Protein AF-A0A914U2Z8-F1 (afdb_monomer)

Mean predicted aligned error: 6.79 Å

S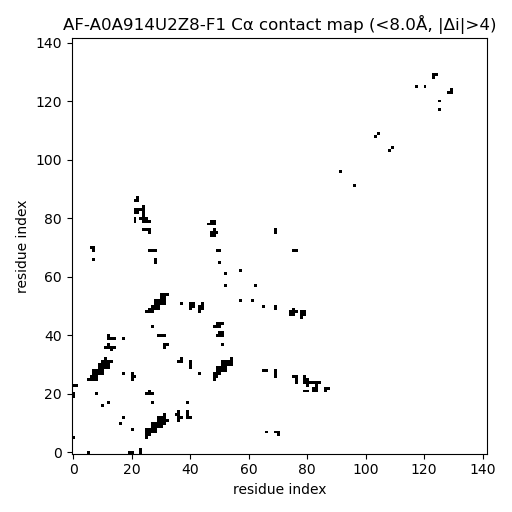tructure (mmCIF, N/CA/C/O backbone):
data_AF-A0A914U2Z8-F1
#
_entry.id   AF-A0A914U2Z8-F1
#
loop_
_atom_site.group_PDB
_atom_site.id
_atom_site.t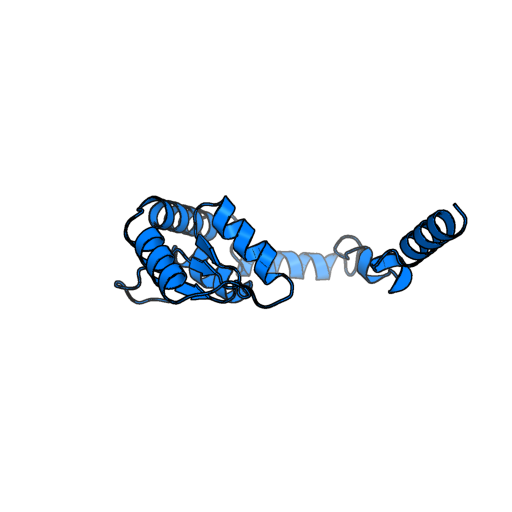ype_symbol
_atom_site.label_atom_id
_atom_site.label_alt_id
_atom_site.label_comp_id
_atom_site.label_asym_id
_atom_site.label_entity_id
_atom_site.label_seq_id
_atom_site.pdbx_PDB_ins_code
_atom_site.Cartn_x
_atom_site.Cartn_y
_atom_site.Cartn_z
_atom_site.occupancy
_atom_site.B_iso_or_equiv
_atom_site.auth_seq_id
_atom_site.auth_comp_id
_atom_site.auth_asym_id
_atom_site.auth_atom_id
_atom_site.pdbx_PDB_model_num
ATOM 1 N N . MET A 1 1 ? -8.229 -13.682 3.225 1.00 75.81 1 MET A N 1
ATOM 2 C CA . MET A 1 1 ? -8.986 -12.543 3.810 1.00 75.81 1 MET A CA 1
ATOM 3 C C . MET A 1 1 ? -10.524 -12.670 3.803 1.00 75.81 1 MET A C 1
ATOM 5 O O . MET A 1 1 ? -11.218 -11.667 3.911 1.00 75.81 1 MET A O 1
ATOM 9 N N . ASP A 1 2 ? -11.104 -13.870 3.734 1.00 83.75 2 ASP A N 1
ATOM 10 C CA . ASP A 1 2 ? -12.520 -14.028 3.336 1.00 83.75 2 ASP A CA 1
ATOM 11 C C . ASP A 1 2 ? -13.537 -14.180 4.478 1.00 83.75 2 ASP A C 1
ATOM 13 O O . ASP A 1 2 ? -14.624 -14.721 4.292 1.00 83.75 2 ASP A O 1
ATOM 17 N N . HIS A 1 3 ? -13.218 -13.684 5.673 1.00 92.12 3 HIS A N 1
ATOM 18 C CA . HIS A 1 3 ? -14.140 -13.761 6.804 1.00 92.12 3 HIS A CA 1
ATOM 19 C C . HIS A 1 3 ? -15.049 -12.514 6.876 1.00 92.12 3 HIS A C 1
ATOM 21 O O . HIS A 1 3 ? -14.530 -11.398 6.930 1.00 92.12 3 HIS A O 1
ATOM 27 N N . PRO A 1 4 ? -16.388 -12.650 6.979 1.00 88.56 4 PRO A N 1
ATOM 28 C CA . PRO A 1 4 ? -17.325 -11.517 6.918 1.00 88.56 4 PRO A CA 1
ATOM 29 C C . PRO A 1 4 ? -17.205 -10.532 8.091 1.00 88.56 4 PRO A C 1
ATOM 31 O O . PRO A 1 4 ? -17.634 -9.386 7.984 1.00 88.56 4 PRO A O 1
ATOM 34 N N . LYS A 1 5 ? -16.614 -10.963 9.213 1.00 92.56 5 LYS A N 1
ATOM 35 C CA . LYS A 1 5 ? -16.337 -10.104 10.381 1.00 92.56 5 LYS A CA 1
ATOM 36 C C . LYS A 1 5 ? -14.954 -9.438 10.354 1.00 92.56 5 LYS A C 1
ATOM 38 O O . LYS A 1 5 ? -14.587 -8.793 11.329 1.00 92.56 5 LYS A O 1
ATOM 43 N N . LEU A 1 6 ? -14.163 -9.621 9.294 1.00 93.88 6 LEU A N 1
ATOM 44 C CA . LEU A 1 6 ? -12.866 -8.958 9.173 1.00 93.88 6 LEU A CA 1
ATOM 45 C C . LEU A 1 6 ? -13.077 -7.466 8.880 1.00 93.88 6 LEU A C 1
ATOM 47 O O . LEU A 1 6 ? -13.686 -7.109 7.874 1.00 93.88 6 LEU A O 1
ATOM 51 N N . LEU A 1 7 ? -12.593 -6.603 9.776 1.00 94.31 7 LEU A N 1
ATOM 52 C CA . LEU A 1 7 ? -12.810 -5.152 9.696 1.00 94.31 7 LEU A CA 1
ATOM 53 C C . LEU A 1 7 ? -11.605 -4.391 9.143 1.00 94.31 7 LEU A C 1
ATOM 55 O O . LEU A 1 7 ? -11.780 -3.418 8.418 1.00 94.31 7 LEU A O 1
ATOM 59 N N . ALA A 1 8 ? -10.397 -4.832 9.481 1.00 95.75 8 ALA A N 1
ATOM 60 C CA . ALA A 1 8 ? -9.153 -4.206 9.063 1.00 95.75 8 ALA A CA 1
ATOM 61 C C . ALA A 1 8 ? -8.029 -5.243 9.021 1.00 95.75 8 ALA A C 1
ATOM 63 O O . ALA A 1 8 ? -8.108 -6.283 9.679 1.00 95.75 8 ALA A O 1
ATOM 64 N N . PHE A 1 9 ? -6.974 -4.940 8.271 1.00 97.00 9 PHE A N 1
ATOM 65 C CA . PHE A 1 9 ? -5.789 -5.782 8.161 1.00 97.00 9 PHE A CA 1
ATOM 66 C C . PHE A 1 9 ? -4.525 -5.026 8.560 1.00 97.00 9 PHE A C 1
ATOM 68 O O . PHE A 1 9 ? -4.228 -3.978 7.997 1.00 97.00 9 PHE A O 1
ATOM 75 N N . ILE A 1 10 ? -3.760 -5.573 9.502 1.00 96.88 10 ILE A N 1
ATOM 76 C CA . ILE A 1 10 ? -2.448 -5.034 9.869 1.00 96.88 10 ILE A CA 1
ATOM 77 C C . ILE A 1 10 ? -1.384 -5.759 9.044 1.00 96.88 10 ILE A C 1
ATOM 79 O O . ILE A 1 10 ? -1.321 -6.987 9.055 1.00 96.88 10 ILE A O 1
ATOM 83 N N . THR A 1 11 ? -0.550 -5.013 8.326 1.00 96.88 11 THR A N 1
ATOM 84 C CA . THR A 1 11 ? 0.497 -5.561 7.457 1.00 96.88 11 THR A CA 1
ATOM 85 C C . THR A 1 11 ? 1.733 -4.672 7.457 1.00 96.88 11 THR A C 1
ATOM 87 O O . THR A 1 11 ? 1.686 -3.520 7.859 1.00 96.88 11 THR A O 1
ATOM 90 N N . HIS A 1 12 ? 2.854 -5.181 6.969 1.00 96.44 12 HIS A N 1
ATOM 91 C CA . HIS A 1 12 ? 4.039 -4.382 6.674 1.00 96.44 12 HIS A CA 1
ATOM 92 C C . HIS A 1 12 ? 3.945 -3.533 5.389 1.00 96.44 12 HIS A C 1
ATOM 94 O O . HIS A 1 12 ? 4.889 -2.835 5.058 1.00 96.44 12 HIS A O 1
ATOM 100 N N . GLY A 1 13 ? 2.851 -3.595 4.619 1.00 95.94 13 GLY A N 1
ATOM 101 C CA . GLY A 1 13 ? 2.710 -2.811 3.379 1.00 95.94 13 GLY A CA 1
ATOM 102 C C . GLY A 1 13 ? 3.423 -3.406 2.154 1.00 95.94 13 GLY A C 1
ATOM 103 O O . GLY A 1 13 ? 3.605 -2.724 1.146 1.00 95.94 13 GLY A O 1
ATOM 104 N N . GLY A 1 14 ? 3.819 -4.681 2.203 1.00 96.88 14 GLY A N 1
ATOM 105 C CA . GLY A 1 14 ? 4.321 -5.393 1.025 1.00 96.88 14 GLY A CA 1
ATOM 106 C C . GLY A 1 14 ? 3.250 -5.530 -0.065 1.00 96.88 14 GLY A C 1
ATOM 107 O O . GLY A 1 14 ? 2.072 -5.741 0.235 1.00 96.88 14 GLY A O 1
ATOM 108 N N . MET A 1 15 ? 3.655 -5.443 -1.335 1.00 95.69 15 MET A N 1
ATOM 109 C CA . MET A 1 15 ? 2.726 -5.314 -2.466 1.00 95.69 15 MET A CA 1
ATOM 110 C C . MET A 1 15 ? 1.687 -6.449 -2.559 1.00 95.69 15 MET A C 1
ATOM 112 O O . MET A 1 15 ? 0.526 -6.191 -2.867 1.00 95.69 15 MET A O 1
ATOM 116 N N . ASN A 1 16 ? 2.054 -7.689 -2.219 1.00 95.12 16 ASN A N 1
ATOM 117 C CA . ASN A 1 16 ? 1.115 -8.822 -2.210 1.00 95.12 16 ASN A CA 1
ATOM 118 C C . ASN A 1 16 ? -0.013 -8.632 -1.184 1.00 95.12 16 ASN A C 1
ATOM 120 O O . ASN A 1 16 ? -1.186 -8.799 -1.508 1.00 95.12 16 ASN A O 1
ATOM 124 N N . SER A 1 17 ? 0.336 -8.223 0.040 1.00 95.69 17 SER A N 1
ATOM 125 C CA . SER A 1 17 ? -0.630 -7.910 1.098 1.00 95.69 17 SER A CA 1
ATOM 126 C C . SER A 1 17 ? -1.540 -6.749 0.703 1.00 95.69 17 SER A C 1
ATOM 128 O O . SER A 1 17 ? -2.753 -6.815 0.897 1.00 95.69 17 SER A O 1
ATOM 130 N N . VAL A 1 18 ? -0.952 -5.705 0.113 1.00 96.81 18 VAL A N 1
ATOM 131 C CA . VAL A 1 18 ? -1.685 -4.540 -0.392 1.00 96.81 18 VAL A CA 1
ATOM 132 C C . VAL A 1 18 ? -2.678 -4.949 -1.478 1.00 96.81 18 VAL A C 1
ATOM 134 O O . VAL A 1 18 ? -3.824 -4.495 -1.465 1.00 96.81 18 VAL A O 1
ATOM 137 N N . MET A 1 19 ? -2.271 -5.828 -2.394 1.00 95.50 19 MET A N 1
ATOM 138 C CA . MET A 1 19 ? -3.121 -6.329 -3.471 1.00 95.50 19 MET A CA 1
ATOM 139 C C . MET A 1 19 ? -4.270 -7.192 -2.941 1.00 95.50 19 MET A C 1
ATOM 141 O O . MET A 1 19 ? -5.410 -6.996 -3.366 1.00 95.50 19 MET A O 1
ATOM 145 N N . GLU A 1 20 ? -4.012 -8.100 -1.993 1.00 95.50 20 GLU A N 1
ATOM 146 C CA . GLU A 1 20 ? -5.060 -8.925 -1.375 1.00 95.50 20 GLU A CA 1
ATOM 147 C C . GLU A 1 20 ? -6.094 -8.042 -0.656 1.00 95.50 20 GLU A C 1
ATOM 149 O O . GLU A 1 20 ? -7.291 -8.130 -0.948 1.00 95.50 20 GLU A O 1
ATOM 154 N N . GLY A 1 21 ? -5.635 -7.121 0.200 1.00 96.19 21 GLY A N 1
ATOM 155 C CA . GLY A 1 21 ? -6.499 -6.195 0.938 1.00 96.19 21 GLY A CA 1
ATOM 156 C C . GLY A 1 21 ? -7.316 -5.286 0.022 1.00 96.19 21 GLY A C 1
ATOM 157 O O . GLY A 1 21 ? -8.536 -5.186 0.168 1.00 96.19 21 GLY A O 1
ATOM 158 N N . SER A 1 22 ? -6.675 -4.697 -0.992 1.00 96.25 22 SER A N 1
ATOM 159 C CA . SER A 1 22 ? -7.343 -3.822 -1.966 1.00 96.25 22 SER A CA 1
ATOM 160 C C . SER A 1 22 ? -8.380 -4.578 -2.797 1.00 96.25 22 SER A C 1
ATOM 162 O O . SER A 1 22 ? -9.488 -4.087 -3.003 1.00 96.25 22 SER A O 1
ATOM 164 N N . THR A 1 23 ? -8.063 -5.800 -3.235 1.00 95.06 23 THR A N 1
ATOM 165 C CA . THR A 1 23 ? -8.984 -6.628 -4.030 1.00 95.06 23 THR A CA 1
ATOM 166 C C . THR A 1 23 ? -10.211 -7.036 -3.218 1.00 95.06 23 THR A C 1
ATOM 168 O O . THR A 1 23 ? -11.323 -7.080 -3.751 1.00 95.06 23 THR A O 1
ATOM 171 N N . LYS A 1 24 ? -10.045 -7.296 -1.918 1.00 95.88 24 LYS A N 1
ATOM 172 C CA . LYS A 1 24 ? -11.142 -7.651 -1.005 1.00 95.88 24 LYS A CA 1
ATOM 173 C C . LYS A 1 24 ? -11.870 -6.436 -0.418 1.00 95.88 24 LYS A C 1
ATOM 175 O O . LYS A 1 24 ? -12.957 -6.597 0.127 1.00 95.88 24 LYS A O 1
ATOM 180 N N . GLY A 1 25 ? -11.330 -5.230 -0.590 1.00 96.44 25 GLY A N 1
ATOM 181 C CA . GLY A 1 25 ? -11.923 -3.988 -0.096 1.00 96.44 25 GLY A CA 1
ATOM 182 C C . GLY A 1 25 ? -11.817 -3.836 1.417 1.00 96.44 25 GLY A C 1
ATOM 183 O O . GLY A 1 25 ? -12.732 -3.310 2.049 1.00 96.44 25 GLY A O 1
ATOM 184 N N . ILE A 1 26 ? -10.717 -4.326 1.988 1.00 97.50 26 ILE A N 1
ATOM 185 C CA . ILE A 1 26 ? -10.435 -4.284 3.422 1.00 97.50 26 ILE A CA 1
ATOM 186 C C . ILE A 1 26 ? -9.432 -3.156 3.684 1.00 97.50 26 ILE A C 1
ATOM 188 O O . ILE A 1 26 ? -8.378 -3.131 3.043 1.00 97.50 26 ILE A O 1
ATOM 192 N N . PRO A 1 27 ? -9.729 -2.226 4.605 1.00 97.69 27 PRO A N 1
ATOM 193 C CA . PRO A 1 27 ? -8.802 -1.161 4.947 1.00 97.69 27 PRO A CA 1
ATOM 194 C C . PRO A 1 27 ? -7.596 -1.695 5.737 1.00 97.69 27 PRO A C 1
ATOM 196 O O . PRO A 1 27 ? -7.694 -2.696 6.454 1.00 97.69 27 PRO A O 1
ATOM 199 N N . MET A 1 28 ? -6.444 -1.036 5.595 1.00 98.12 28 MET A N 1
ATOM 200 C CA . MET A 1 28 ? -5.160 -1.559 6.080 1.00 98.12 28 MET A CA 1
ATOM 201 C C . MET A 1 28 ? -4.442 -0.623 7.057 1.00 98.12 28 MET A C 1
ATOM 203 O O . MET A 1 28 ? -4.393 0.581 6.850 1.00 98.12 28 MET A O 1
ATOM 207 N N . ILE A 1 29 ? -3.814 -1.178 8.091 1.00 98.12 29 ILE A N 1
ATOM 208 C CA . ILE A 1 29 ? -2.822 -0.475 8.916 1.00 98.12 29 ILE A CA 1
ATOM 209 C C . ILE A 1 29 ? -1.453 -1.014 8.514 1.00 98.12 29 ILE A C 1
ATOM 211 O O . ILE A 1 29 ? -1.195 -2.210 8.643 1.00 98.12 29 ILE A O 1
ATOM 215 N N . CYS A 1 30 ? -0.590 -0.144 8.006 1.00 97.81 30 CYS A N 1
ATOM 216 C CA . CYS A 1 30 ? 0.704 -0.517 7.462 1.00 97.81 30 CYS A CA 1
ATOM 217 C C . CYS A 1 30 ? 1.840 -0.115 8.406 1.00 97.81 30 CYS A C 1
ATOM 219 O O . CYS A 1 30 ? 1.937 1.047 8.785 1.00 97.81 30 CYS A O 1
ATOM 221 N N . ILE A 1 31 ? 2.711 -1.061 8.757 1.00 97.50 31 ILE A N 1
ATOM 222 C CA . ILE A 1 31 ? 3.918 -0.840 9.566 1.00 97.50 31 ILE A CA 1
ATOM 223 C C . ILE A 1 31 ? 5.134 -1.222 8.707 1.00 97.50 31 ILE A C 1
ATOM 225 O O . ILE A 1 31 ? 5.605 -2.361 8.787 1.00 97.50 31 ILE A O 1
ATOM 229 N N . PRO A 1 32 ? 5.602 -0.329 7.817 1.00 96.31 32 PRO A N 1
ATOM 230 C CA . PRO A 1 32 ? 6.676 -0.642 6.886 1.00 96.31 32 PRO A CA 1
ATOM 231 C C . PRO A 1 32 ? 7.980 -0.979 7.611 1.00 96.31 32 PRO A C 1
ATOM 233 O O . PRO A 1 32 ? 8.333 -0.380 8.628 1.00 96.31 32 PRO A O 1
ATOM 236 N N . VAL A 1 33 ? 8.707 -1.955 7.069 1.00 94.69 33 VAL A N 1
ATOM 237 C CA . VAL A 1 33 ? 9.983 -2.430 7.612 1.00 94.69 33 VAL A CA 1
ATOM 238 C C . VAL A 1 33 ? 11.145 -1.993 6.728 1.00 94.69 33 VAL A C 1
ATOM 240 O O . VAL A 1 33 ? 12.125 -1.473 7.254 1.00 94.69 33 VAL A O 1
ATOM 243 N N . PHE A 1 34 ? 11.058 -2.209 5.410 1.00 90.19 34 PHE A N 1
ATOM 244 C CA . PHE A 1 34 ? 12.105 -1.833 4.452 1.00 90.19 34 PHE A CA 1
ATOM 245 C C . PHE A 1 34 ? 11.598 -1.815 3.000 1.00 90.19 34 PHE A C 1
ATOM 247 O O . PHE A 1 34 ? 10.504 -2.293 2.697 1.00 90.19 34 PHE A O 1
ATOM 254 N N . GLY A 1 35 ? 12.425 -1.297 2.089 1.00 91.75 35 GLY A N 1
ATOM 255 C CA . GLY A 1 35 ? 12.184 -1.358 0.647 1.00 91.75 35 GLY A CA 1
ATOM 256 C C . GLY A 1 35 ? 11.033 -0.463 0.184 1.00 91.75 35 GLY A C 1
ATOM 257 O O . GLY A 1 35 ? 10.920 0.694 0.582 1.00 91.75 35 GLY A O 1
ATOM 258 N N . ASP A 1 36 ? 10.171 -1.003 -0.674 1.00 92.38 36 ASP A N 1
ATOM 259 C CA . ASP A 1 36 ? 9.034 -0.302 -1.281 1.00 92.38 36 ASP A CA 1
ATOM 260 C C . ASP A 1 36 ? 7.822 -0.153 -0.341 1.00 92.38 36 ASP A C 1
ATOM 262 O O . ASP A 1 36 ? 6.884 0.589 -0.639 1.00 92.38 36 ASP A O 1
ATOM 266 N N . GLN A 1 37 ? 7.847 -0.818 0.815 1.00 96.44 37 GLN A N 1
ATOM 267 C CA . GLN A 1 37 ? 6.740 -0.882 1.771 1.00 96.44 37 GLN A CA 1
ATOM 268 C C . GLN A 1 37 ? 6.264 0.498 2.236 1.00 96.44 37 GLN A C 1
ATOM 270 O O . GLN A 1 37 ? 5.058 0.735 2.324 1.00 96.44 37 GLN A O 1
ATOM 275 N N . THR A 1 38 ? 7.182 1.437 2.487 1.00 96.31 38 THR A N 1
ATOM 276 C CA . THR A 1 38 ? 6.833 2.811 2.887 1.00 96.31 38 THR A CA 1
ATOM 277 C C . THR A 1 38 ? 6.052 3.518 1.785 1.00 96.31 38 THR A C 1
ATOM 279 O O . THR A 1 38 ? 4.995 4.092 2.036 1.00 96.31 38 THR A O 1
ATOM 282 N N . ARG A 1 39 ? 6.514 3.411 0.533 1.00 96.38 39 ARG A N 1
ATOM 283 C CA . ARG A 1 39 ? 5.827 3.99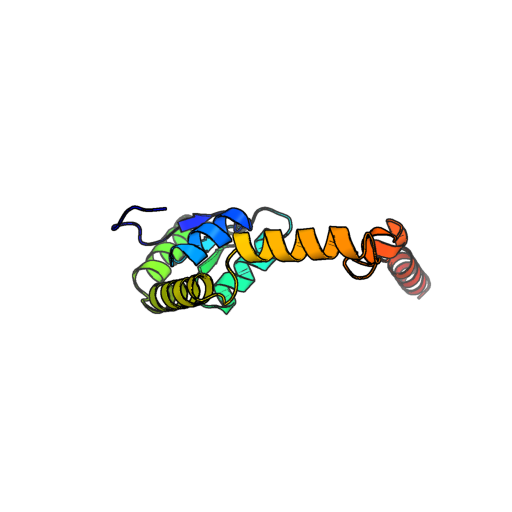5 -0.626 1.00 96.38 39 ARG A CA 1
ATOM 284 C C . ARG A 1 39 ? 4.431 3.397 -0.803 1.00 96.38 39 ARG A C 1
ATOM 286 O O . ARG A 1 39 ? 3.476 4.136 -1.028 1.00 96.38 39 ARG A O 1
ATOM 293 N N . ASN A 1 40 ? 4.301 2.079 -0.679 1.00 97.19 40 ASN A N 1
ATOM 294 C CA . ASN A 1 40 ? 3.008 1.401 -0.780 1.00 97.19 40 ASN A CA 1
ATOM 295 C C . ASN A 1 40 ? 2.050 1.837 0.342 1.00 97.19 40 ASN A C 1
ATOM 297 O O . ASN A 1 40 ? 0.868 2.068 0.091 1.00 97.19 40 ASN A O 1
ATOM 301 N N . SER A 1 41 ? 2.567 2.003 1.561 1.00 96.94 41 SER A N 1
ATOM 302 C CA . SER A 1 41 ? 1.800 2.458 2.726 1.00 96.94 41 SER A CA 1
ATOM 303 C C . SER A 1 41 ? 1.275 3.885 2.539 1.00 96.94 41 SER A C 1
ATOM 305 O O . SER A 1 41 ? 0.085 4.132 2.721 1.00 96.94 41 SER A O 1
ATOM 307 N N . LEU A 1 42 ? 2.128 4.802 2.072 1.00 96.94 42 LEU A N 1
ATOM 308 C CA . LEU A 1 42 ? 1.743 6.180 1.743 1.00 96.94 42 LEU A CA 1
ATOM 309 C C . LEU A 1 42 ? 0.715 6.239 0.602 1.00 96.94 42 LEU A C 1
ATOM 311 O O . LEU A 1 42 ? -0.192 7.074 0.602 1.00 96.94 42 LEU A O 1
ATOM 315 N N . LEU A 1 43 ? 0.804 5.330 -0.372 1.00 96.94 43 LEU A N 1
ATOM 316 C CA . LEU A 1 43 ? -0.204 5.223 -1.426 1.00 96.94 43 LEU A CA 1
ATOM 317 C C . LEU A 1 43 ? -1.570 4.794 -0.867 1.00 96.94 43 LEU A C 1
ATOM 319 O O . LEU A 1 43 ? -2.602 5.304 -1.301 1.00 96.94 43 LEU A O 1
ATOM 323 N N . LEU A 1 44 ? -1.599 3.874 0.098 1.00 97.19 44 LEU A N 1
ATOM 324 C CA . LEU A 1 44 ? -2.844 3.469 0.753 1.00 97.19 44 LEU A CA 1
ATOM 325 C C . LEU A 1 44 ? -3.445 4.593 1.595 1.00 97.19 44 LEU A C 1
ATOM 327 O O . LEU A 1 44 ? -4.664 4.786 1.567 1.00 97.19 44 LEU A O 1
ATOM 331 N N . GLU A 1 45 ? -2.598 5.338 2.298 1.00 97.12 45 GLU A N 1
ATOM 332 C CA . GLU A 1 45 ? -2.992 6.473 3.129 1.00 97.12 45 GLU A CA 1
ATOM 333 C C . GLU A 1 45 ? -3.522 7.642 2.293 1.00 97.12 45 GLU A C 1
ATOM 335 O O . GLU A 1 45 ? -4.617 8.136 2.558 1.00 97.12 45 GLU A O 1
ATOM 340 N N . SER A 1 46 ? -2.837 8.008 1.203 1.00 97.38 46 SER A N 1
ATOM 341 C CA . SER A 1 46 ? -3.310 9.045 0.269 1.00 97.38 46 SER A CA 1
ATOM 342 C C . SER A 1 4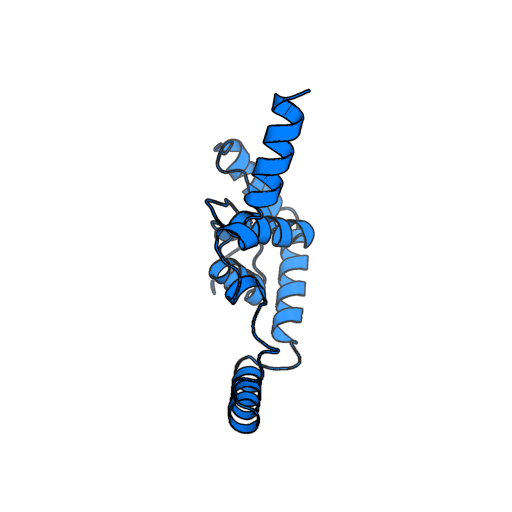6 ? -4.654 8.697 -0.381 1.00 97.38 46 SER A C 1
ATOM 344 O O . SER A 1 46 ? -5.502 9.569 -0.564 1.00 97.38 46 SER A O 1
ATOM 346 N N . LYS A 1 47 ? -4.911 7.411 -0.658 1.00 96.38 47 LYS A N 1
ATOM 347 C CA . LYS A 1 47 ? -6.222 6.924 -1.128 1.00 96.38 47 LYS A CA 1
ATOM 348 C C . LYS A 1 47 ? -7.279 6.855 -0.017 1.00 96.38 47 LYS A C 1
ATOM 350 O O . LYS A 1 47 ? -8.446 6.563 -0.284 1.00 96.38 47 LYS A O 1
ATOM 355 N N . GLY A 1 48 ? -6.901 7.102 1.237 1.00 97.31 48 GLY A N 1
ATOM 356 C CA . GLY A 1 48 ? -7.764 6.939 2.406 1.00 97.31 48 GLY A CA 1
ATOM 357 C C . GLY A 1 48 ? -8.239 5.499 2.579 1.00 97.31 48 GLY A C 1
ATOM 358 O O . GLY A 1 48 ? -9.358 5.279 3.014 1.00 97.31 48 GLY A O 1
ATOM 359 N N . THR A 1 49 ? -7.428 4.526 2.167 1.00 97.62 49 THR A N 1
ATOM 360 C CA . THR A 1 49 ? -7.707 3.080 2.270 1.00 97.62 49 THR A CA 1
ATOM 361 C C . THR A 1 49 ? -6.884 2.405 3.363 1.00 97.62 49 THR A C 1
ATOM 363 O O . THR A 1 49 ? -7.048 1.216 3.630 1.00 97.62 49 THR A O 1
ATOM 366 N N . GLY A 1 50 ? -6.013 3.163 4.023 1.00 97.31 50 GLY A N 1
ATOM 367 C CA . GLY A 1 50 ? -5.238 2.689 5.150 1.00 97.31 50 GLY A CA 1
ATOM 368 C C . GLY A 1 50 ? -4.546 3.805 5.915 1.00 97.31 50 GLY A C 1
ATOM 369 O O . GLY A 1 50 ? -4.723 4.979 5.601 1.00 97.31 50 GLY A O 1
ATOM 370 N N . LEU A 1 51 ? -3.771 3.408 6.917 1.00 97.50 51 LEU A N 1
ATOM 371 C CA . LEU A 1 51 ? -2.941 4.266 7.761 1.00 97.50 51 LEU A CA 1
ATOM 372 C C . LEU A 1 51 ? -1.515 3.731 7.766 1.00 97.50 51 LEU A C 1
ATOM 374 O O . LEU A 1 51 ? -1.333 2.512 7.798 1.00 97.50 51 LEU A O 1
ATOM 378 N N . MET A 1 52 ? -0.519 4.613 7.786 1.00 96.75 52 MET A N 1
ATOM 379 C CA . MET A 1 52 ? 0.871 4.215 7.998 1.00 96.75 52 MET A CA 1
ATOM 380 C C . MET A 1 52 ? 1.299 4.507 9.439 1.00 96.75 52 MET A C 1
ATOM 382 O O . MET A 1 52 ? 1.112 5.605 9.954 1.00 96.75 52 MET A O 1
ATOM 386 N N . LEU A 1 53 ? 1.915 3.524 10.093 1.00 96.62 53 LEU A N 1
ATOM 387 C CA . LEU A 1 53 ? 2.564 3.686 11.388 1.00 96.62 53 LEU A CA 1
ATOM 388 C C . LEU A 1 53 ? 4.069 3.505 11.230 1.00 96.62 53 LEU A C 1
ATOM 390 O O . LEU A 1 53 ? 4.530 2.485 10.724 1.00 96.62 53 LEU A O 1
ATOM 394 N N . ASP A 1 54 ? 4.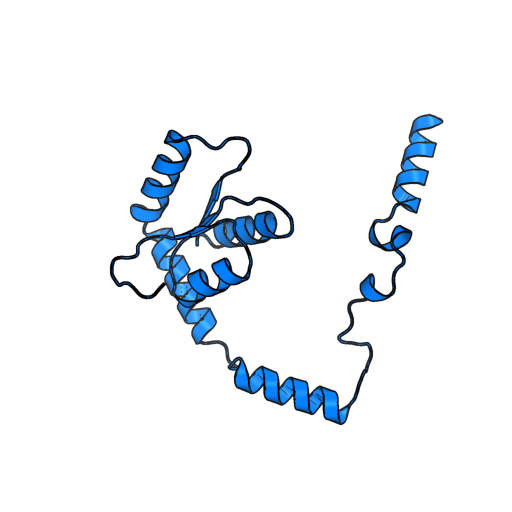835 4.477 11.711 1.00 93.25 54 ASP A N 1
ATOM 395 C CA . ASP A 1 54 ? 6.289 4.375 11.741 1.00 93.25 54 ASP A CA 1
ATOM 396 C C . ASP A 1 54 ? 6.730 3.293 12.739 1.00 93.25 54 ASP A C 1
ATOM 398 O O . ASP A 1 54 ? 6.390 3.342 13.927 1.00 93.25 54 ASP A O 1
ATOM 402 N N . LYS A 1 55 ? 7.516 2.328 12.251 1.00 92.44 55 LYS A N 1
ATOM 403 C CA . LYS A 1 55 ? 8.113 1.257 13.053 1.00 92.44 55 LYS A CA 1
ATOM 404 C C . LYS A 1 55 ? 8.978 1.803 14.195 1.00 92.44 55 LYS A C 1
ATOM 406 O O . LYS A 1 55 ? 8.976 1.216 15.274 1.00 92.44 55 LYS A O 1
ATOM 411 N N . SER A 1 56 ? 9.714 2.893 13.972 1.00 90.56 56 SER A N 1
ATOM 412 C CA . SER A 1 56 ? 10.655 3.465 14.946 1.00 90.56 56 SER A CA 1
ATOM 413 C C . SER A 1 56 ? 9.960 4.069 16.169 1.00 90.56 56 SER A C 1
ATOM 415 O O . SER A 1 56 ? 10.512 4.067 17.265 1.00 90.56 56 SER A O 1
ATOM 417 N N . GLY A 1 57 ? 8.726 4.546 15.994 1.00 88.62 57 GLY A N 1
ATOM 418 C CA . GLY A 1 57 ? 7.954 5.228 17.026 1.00 88.62 57 GLY A CA 1
ATOM 419 C C . GLY A 1 57 ? 6.704 4.473 17.459 1.00 88.62 57 GLY A C 1
ATOM 420 O O . GLY A 1 57 ? 5.776 5.123 17.950 1.00 88.62 57 GLY A O 1
ATOM 421 N N . ILE A 1 58 ? 6.617 3.161 17.223 1.00 91.94 58 ILE A N 1
ATOM 422 C CA . ILE A 1 58 ? 5.406 2.386 17.497 1.00 91.94 58 ILE A CA 1
ATOM 423 C C . ILE A 1 58 ? 5.227 2.147 19.001 1.00 91.94 58 ILE A C 1
ATOM 425 O O . ILE A 1 58 ? 6.141 1.719 19.700 1.00 91.94 58 ILE A O 1
ATOM 429 N N . THR A 1 59 ? 4.023 2.414 19.505 1.00 95.81 59 THR A N 1
ATOM 430 C CA . THR A 1 59 ? 3.638 2.119 20.891 1.00 95.81 59 THR A CA 1
ATOM 431 C C . THR A 1 59 ? 2.276 1.438 20.914 1.00 95.81 59 THR A C 1
ATOM 433 O O . THR A 1 59 ? 1.520 1.488 19.935 1.00 95.81 59 THR A O 1
ATOM 436 N N . LYS A 1 60 ? 1.934 0.815 22.045 1.00 95.56 60 LYS A N 1
ATOM 437 C CA . LYS A 1 60 ? 0.620 0.195 22.257 1.00 95.56 60 LYS A CA 1
ATOM 438 C C . LYS A 1 60 ? -0.512 1.198 22.013 1.00 95.56 60 LYS A C 1
ATOM 440 O O . LYS A 1 60 ? -1.501 0.870 21.364 1.00 95.56 60 LYS A O 1
ATOM 445 N N . GLU A 1 61 ? -0.347 2.425 22.487 1.00 96.94 61 GLU A N 1
ATOM 446 C CA . GLU A 1 61 ? -1.333 3.502 22.395 1.00 96.94 61 GLU A CA 1
ATOM 447 C C . GLU A 1 61 ? -1.563 3.899 20.938 1.00 96.94 61 GLU A C 1
ATOM 449 O O . GLU A 1 61 ? -2.712 4.020 20.516 1.00 96.94 61 GLU A O 1
ATOM 454 N N . LYS A 1 62 ? -0.490 4.019 20.143 1.00 96.06 62 LYS A N 1
ATOM 455 C CA . LYS A 1 62 ? -0.587 4.328 18.708 1.00 96.06 62 LYS A CA 1
ATOM 456 C C . LYS A 1 62 ? -1.278 3.220 17.920 1.00 96.06 62 LYS A C 1
ATOM 458 O O . LYS A 1 62 ? -2.113 3.517 17.072 1.00 96.06 62 LYS A O 1
ATOM 463 N N . ILE A 1 63 ? -0.981 1.953 18.220 1.00 96.38 63 ILE A N 1
ATOM 464 C CA . ILE A 1 63 ? -1.658 0.817 17.576 1.00 96.38 63 ILE A CA 1
ATOM 465 C C . ILE A 1 63 ? -3.153 0.835 17.913 1.00 96.38 63 ILE A C 1
ATOM 467 O O . ILE A 1 63 ? -3.988 0.727 17.017 1.00 96.38 63 ILE A O 1
ATOM 471 N N . ILE A 1 64 ? -3.509 1.017 19.188 1.00 97.44 64 ILE A N 1
ATOM 472 C CA . ILE A 1 64 ? -4.913 1.087 19.618 1.00 97.44 64 ILE A CA 1
ATOM 473 C C . ILE A 1 64 ? -5.626 2.271 18.958 1.00 97.44 64 ILE A C 1
ATOM 475 O O . ILE A 1 64 ? -6.760 2.117 18.506 1.00 97.44 64 ILE A O 1
ATOM 479 N N . ALA A 1 65 ? -4.978 3.434 18.881 1.00 97.62 65 ALA A N 1
ATOM 480 C CA . ALA A 1 65 ? -5.526 4.610 18.217 1.00 97.62 65 ALA A CA 1
ATOM 481 C C . ALA A 1 65 ? -5.781 4.345 16.726 1.00 97.62 65 ALA A C 1
ATOM 483 O O . ALA A 1 65 ? -6.884 4.603 16.254 1.00 97.62 65 ALA A O 1
ATOM 484 N N . ALA A 1 66 ? -4.825 3.744 16.012 1.00 97.31 66 ALA A N 1
ATOM 485 C CA . ALA A 1 66 ? -4.978 3.399 14.599 1.00 97.31 66 ALA A CA 1
ATOM 486 C C . ALA A 1 66 ? -6.104 2.381 14.357 1.00 97.31 66 ALA A C 1
ATOM 488 O O . ALA A 1 66 ? -6.882 2.527 13.417 1.00 97.31 66 ALA A O 1
ATOM 489 N 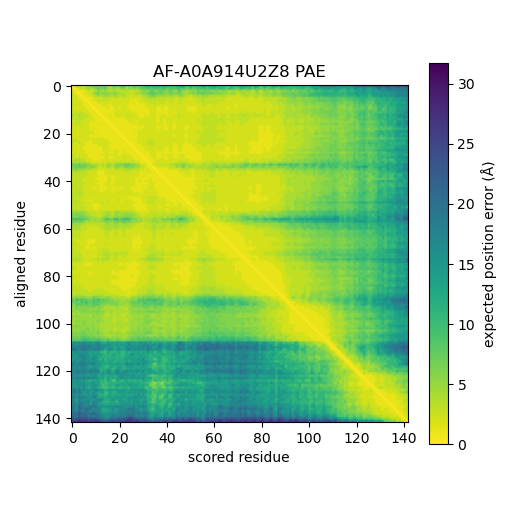N . ILE A 1 67 ? -6.235 1.374 15.227 1.00 97.69 67 ILE A N 1
ATOM 490 C CA . ILE A 1 67 ? -7.332 0.397 15.165 1.00 97.69 67 ILE A CA 1
ATOM 491 C C . ILE A 1 67 ? -8.682 1.084 15.393 1.00 97.69 67 ILE A C 1
ATOM 493 O O . ILE A 1 67 ? -9.635 0.831 14.659 1.00 97.69 67 ILE A O 1
ATOM 497 N N . LYS A 1 68 ? -8.786 1.965 16.393 1.00 97.81 68 LYS A N 1
ATOM 498 C CA . LYS A 1 68 ? -10.024 2.712 16.649 1.00 97.81 68 LYS A CA 1
ATOM 499 C C . LYS A 1 68 ? -10.373 3.634 15.486 1.00 97.81 68 LYS A C 1
ATOM 501 O O . LYS A 1 68 ? -11.537 3.683 15.107 1.0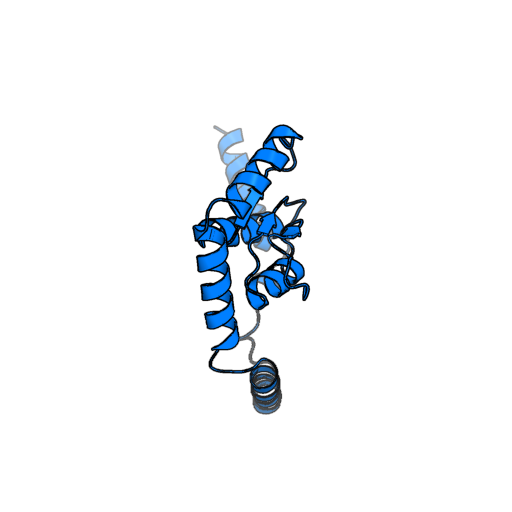0 97.81 68 LYS A O 1
ATOM 506 N N . GLU A 1 69 ? -9.391 4.327 14.922 1.00 97.69 69 GLU A N 1
ATOM 507 C CA . GLU A 1 69 ? -9.590 5.210 13.773 1.00 97.69 69 GLU A CA 1
ATOM 508 C C . GLU A 1 69 ? -10.120 4.420 12.574 1.00 97.69 69 GLU A C 1
ATOM 510 O O . GLU A 1 69 ? -11.189 4.726 12.053 1.00 97.69 69 GLU A O 1
ATOM 515 N N . ILE A 1 70 ? -9.440 3.336 12.187 1.00 97.06 70 ILE A N 1
ATOM 516 C CA . ILE A 1 70 ? -9.802 2.583 10.981 1.00 97.06 70 ILE A CA 1
ATOM 517 C C . ILE A 1 70 ? -11.158 1.870 11.099 1.00 97.06 70 ILE A C 1
ATOM 519 O O . ILE A 1 70 ? -11.838 1.680 10.092 1.00 97.06 70 ILE A O 1
ATOM 523 N N . ILE A 1 71 ? -11.551 1.463 12.314 1.00 96.00 71 ILE A N 1
ATOM 524 C CA . ILE A 1 71 ? -12.822 0.770 12.568 1.00 96.00 71 ILE A CA 1
ATOM 525 C C . ILE A 1 71 ? -13.989 1.756 12.674 1.00 96.00 71 ILE A C 1
ATOM 527 O O . ILE A 1 71 ? -15.067 1.465 12.158 1.00 96.00 71 ILE A O 1
ATOM 531 N N . ASN A 1 72 ? -13.801 2.898 13.342 1.00 97.06 72 ASN A N 1
ATOM 532 C CA . ASN A 1 72 ? -14.893 3.842 13.600 1.00 97.06 72 ASN A CA 1
ATOM 533 C C . ASN A 1 72 ? -15.090 4.848 12.458 1.00 97.06 72 ASN A C 1
ATOM 535 O O . ASN A 1 72 ? -16.198 5.347 12.260 1.00 97.06 72 ASN A O 1
ATOM 539 N N . ASN A 1 73 ? -14.044 5.144 11.685 1.00 97.50 73 ASN A N 1
ATOM 540 C CA . ASN A 1 73 ? -14.131 6.051 10.551 1.00 97.50 73 ASN A CA 1
ATOM 541 C C . ASN A 1 73 ? -14.513 5.292 9.269 1.00 97.50 73 ASN A C 1
ATOM 543 O O . ASN A 1 73 ? -13.684 4.688 8.583 1.00 97.50 73 ASN A O 1
ATOM 547 N N . ASN A 1 74 ? -15.793 5.378 8.897 1.00 96.19 74 ASN A N 1
ATOM 548 C CA . ASN A 1 74 ? -16.346 4.706 7.716 1.00 96.19 74 ASN A CA 1
ATOM 549 C C . ASN A 1 74 ? -15.697 5.118 6.382 1.00 96.19 74 ASN A C 1
ATOM 551 O O . ASN A 1 74 ? -15.869 4.404 5.386 1.00 96.19 74 ASN A O 1
ATOM 555 N N . ARG A 1 75 ? -14.938 6.223 6.333 1.00 97.44 75 ARG A N 1
ATOM 556 C CA . ARG A 1 75 ? -14.193 6.645 5.138 1.00 97.44 75 ARG A CA 1
ATOM 557 C C . ARG A 1 75 ? -13.265 5.539 4.641 1.00 97.44 75 ARG A C 1
ATOM 559 O O . ARG A 1 75 ? -13.282 5.239 3.450 1.00 97.44 75 ARG A O 1
ATOM 566 N N . TYR A 1 76 ? -12.517 4.895 5.539 1.00 98.06 76 TYR A N 1
ATOM 567 C CA . TYR A 1 76 ? -11.545 3.866 5.158 1.00 98.06 76 TYR A CA 1
ATOM 568 C C . TYR A 1 76 ? -12.210 2.672 4.489 1.00 98.06 76 TYR A C 1
ATOM 570 O O . TYR A 1 76 ? -11.791 2.228 3.419 1.00 98.06 76 TYR A O 1
ATOM 578 N N . ARG A 1 77 ? -13.303 2.189 5.084 1.00 96.75 77 ARG A N 1
ATOM 579 C CA . ARG A 1 77 ? -14.082 1.077 4.538 1.00 96.75 77 ARG A CA 1
ATOM 580 C C . ARG A 1 77 ? -14.728 1.436 3.201 1.00 96.75 77 ARG A C 1
ATOM 582 O O . ARG A 1 77 ? -14.652 0.650 2.261 1.00 96.75 77 ARG A O 1
ATOM 589 N N . THR A 1 78 ? -15.320 2.624 3.095 1.00 98.00 78 THR A N 1
ATOM 590 C CA . THR A 1 78 ? -15.983 3.093 1.867 1.00 98.00 78 THR A CA 1
ATOM 591 C C . THR A 1 78 ? -14.989 3.236 0.714 1.00 98.00 78 THR A C 1
ATOM 593 O O . THR A 1 78 ? -15.242 2.767 -0.400 1.00 98.00 78 THR A O 1
ATOM 596 N N . ASN A 1 79 ? -13.819 3.816 0.986 1.00 98.19 79 ASN A N 1
ATOM 597 C CA . ASN A 1 79 ? -12.761 3.979 -0.004 1.00 98.19 79 ASN A CA 1
ATOM 598 C C . ASN A 1 79 ? -12.159 2.630 -0.404 1.00 98.19 79 ASN A C 1
ATOM 600 O O . ASN A 1 79 ? -11.964 2.384 -1.593 1.00 98.19 79 ASN A O 1
ATOM 604 N N . ALA A 1 80 ? -11.923 1.726 0.552 1.00 97.50 80 ALA A N 1
ATOM 605 C CA . ALA A 1 80 ? -11.407 0.390 0.261 1.00 97.50 80 ALA A CA 1
ATOM 606 C C . ALA A 1 80 ? -12.392 -0.420 -0.600 1.00 97.50 80 ALA A C 1
ATOM 608 O O . ALA A 1 80 ? -11.992 -1.048 -1.580 1.00 97.50 80 ALA A O 1
ATOM 609 N N . GLN A 1 81 ? -13.693 -0.354 -0.308 1.00 97.44 81 GLN A N 1
ATOM 610 C CA . GLN A 1 81 ? -14.730 -0.988 -1.127 1.00 97.44 81 GLN A CA 1
ATOM 611 C C . GLN A 1 81 ? -14.817 -0.379 -2.529 1.00 97.44 81 GLN A C 1
ATOM 613 O O . GLN A 1 81 ? -14.959 -1.112 -3.509 1.00 97.44 81 GLN A O 1
ATOM 618 N N . THR A 1 82 ? -14.706 0.945 -2.643 1.00 98.12 82 THR A N 1
ATOM 619 C CA . THR A 1 82 ? -14.655 1.636 -3.939 1.00 98.12 82 THR A CA 1
ATOM 620 C C . THR A 1 82 ? -13.442 1.187 -4.751 1.00 98.12 82 THR A C 1
ATOM 622 O O . THR A 1 82 ? -13.590 0.803 -5.910 1.00 98.12 82 THR A O 1
ATOM 625 N N . LEU A 1 83 ? -12.263 1.130 -4.129 1.00 97.00 83 LEU A N 1
ATOM 626 C CA . LEU A 1 83 ? -11.046 0.630 -4.763 1.00 97.00 83 LEU A CA 1
ATOM 627 C C . LEU A 1 83 ? -11.201 -0.831 -5.207 1.00 97.00 83 LEU A C 1
ATOM 629 O O . LEU A 1 83 ? -10.846 -1.162 -6.333 1.00 97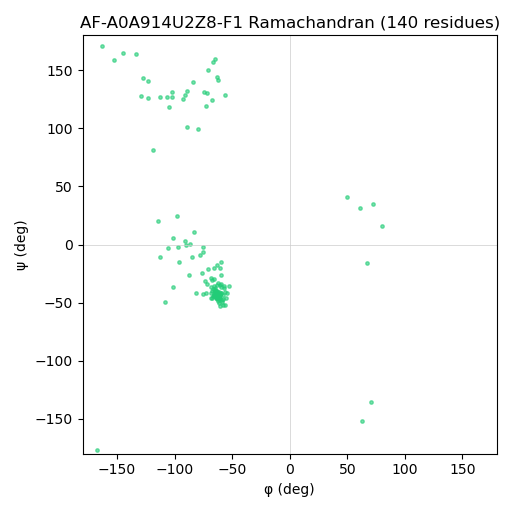.00 83 LEU A O 1
ATOM 633 N N . SER A 1 84 ? -11.789 -1.694 -4.375 1.00 96.88 84 SER A N 1
ATOM 634 C CA . SER A 1 84 ? -12.078 -3.088 -4.739 1.00 96.88 84 SER A CA 1
ATOM 635 C C . SER A 1 84 ? -12.974 -3.185 -5.972 1.00 96.88 84 SER A C 1
ATOM 637 O O . SER A 1 84 ? -12.690 -3.971 -6.876 1.00 96.88 84 SER A O 1
ATOM 639 N N . LYS A 1 85 ? -14.028 -2.359 -6.052 1.00 97.06 85 LYS A N 1
ATOM 640 C CA . LYS A 1 85 ? -14.897 -2.291 -7.236 1.00 97.06 85 LYS A CA 1
ATOM 641 C C . LYS A 1 85 ? -14.114 -1.864 -8.474 1.00 97.06 85 LYS A C 1
ATOM 643 O O . LYS A 1 85 ? -14.255 -2.507 -9.504 1.00 97.06 85 LYS A O 1
ATOM 648 N N . MET A 1 86 ? -13.252 -0.851 -8.368 1.00 95.25 86 MET A N 1
ATOM 649 C CA . MET A 1 86 ? -12.395 -0.407 -9.477 1.00 95.25 86 MET A CA 1
ATOM 650 C C . MET A 1 86 ? -11.418 -1.499 -9.934 1.00 95.25 86 MET A C 1
ATOM 652 O O . MET A 1 86 ? -11.252 -1.715 -11.129 1.00 95.25 86 MET A O 1
ATOM 656 N N . VAL A 1 87 ? -10.799 -2.220 -8.994 1.00 93.25 87 VAL A N 1
ATOM 657 C CA . VAL A 1 87 ? -9.884 -3.335 -9.296 1.00 93.25 87 VAL A CA 1
ATOM 658 C C . VAL A 1 87 ? -10.621 -4.474 -10.002 1.00 93.25 87 VAL A C 1
ATOM 660 O O . VAL A 1 87 ? -10.092 -5.042 -10.952 1.00 93.25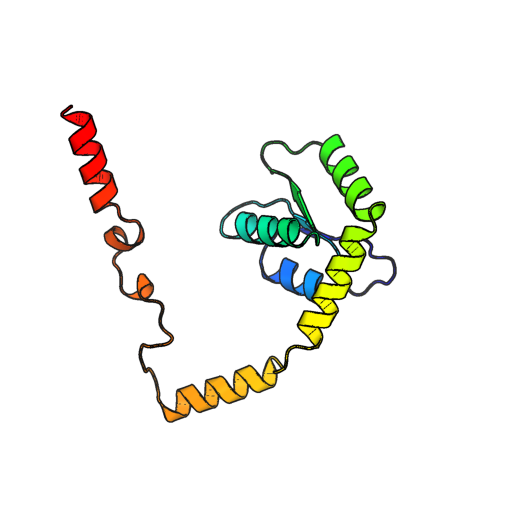 87 VAL A O 1
ATOM 663 N N . LYS A 1 88 ? -11.845 -4.793 -9.572 1.00 92.00 88 LYS A N 1
ATOM 664 C CA . LYS A 1 88 ? -12.677 -5.839 -10.189 1.00 92.00 88 LYS A CA 1
ATOM 665 C C . LYS A 1 88 ? -13.269 -5.419 -11.534 1.00 92.00 88 LYS A C 1
ATOM 667 O O . LYS A 1 88 ? -13.440 -6.267 -12.396 1.00 92.00 88 LYS A O 1
ATOM 672 N N . ALA A 1 89 ? -13.553 -4.132 -11.712 1.00 94.31 89 ALA A N 1
ATOM 673 C CA . ALA A 1 89 ? -14.048 -3.550 -12.957 1.00 94.31 89 ALA A CA 1
ATOM 674 C C . ALA A 1 89 ? -12.923 -3.218 -13.955 1.00 94.31 89 ALA A C 1
ATOM 676 O O . ALA A 1 89 ? -13.160 -2.510 -14.932 1.00 94.31 89 ALA A O 1
ATOM 677 N N . ASN A 1 90 ? -11.692 -3.681 -13.707 1.00 90.25 90 ASN A N 1
ATOM 678 C CA . ASN A 1 90 ? -10.580 -3.484 -14.630 1.00 90.25 90 ASN A CA 1
ATOM 679 C C . ASN A 1 90 ? -10.966 -4.052 -16.009 1.00 90.25 90 ASN A C 1
ATOM 681 O O . ASN A 1 90 ? -11.389 -5.206 -16.072 1.00 90.25 90 ASN A O 1
ATOM 685 N N . PRO A 1 91 ? -10.817 -3.281 -17.102 1.00 90.19 91 PRO A N 1
ATOM 686 C CA . PRO A 1 91 ? -11.317 -3.666 -18.425 1.00 90.19 91 PRO A CA 1
ATOM 687 C C . PRO A 1 91 ? -10.676 -4.935 -18.996 1.00 90.19 91 PRO A C 1
ATOM 689 O O . PRO A 1 91 ? -11.223 -5.520 -19.922 1.00 90.19 91 PRO A O 1
ATOM 692 N N . PHE A 1 92 ? -9.527 -5.355 -18.462 1.00 90.94 92 PHE A N 1
ATOM 693 C CA . PHE A 1 92 ? -8.878 -6.603 -18.844 1.00 90.94 92 PHE A CA 1
ATOM 694 C C . PHE A 1 92 ? -8.549 -7.416 -17.596 1.00 90.94 92 PHE A C 1
ATOM 696 O O . PHE A 1 92 ? -7.876 -6.927 -16.675 1.00 90.94 92 PHE A O 1
ATOM 703 N N . SER A 1 93 ? -8.977 -8.673 -17.594 1.00 89.81 93 SER A N 1
ATOM 704 C CA . SER A 1 93 ? -8.611 -9.648 -16.574 1.00 89.81 93 SER A CA 1
ATOM 705 C C . SER A 1 93 ? -7.111 -9.953 -16.609 1.00 89.81 93 SER A C 1
ATOM 707 O O . SER A 1 93 ? -6.420 -9.744 -17.611 1.00 89.81 93 SER A O 1
ATOM 709 N N . SER A 1 94 ? -6.582 -10.478 -15.503 1.00 88.88 94 SER A N 1
ATOM 710 C CA . SER A 1 94 ? -5.178 -10.903 -15.438 1.00 88.88 94 SER A CA 1
ATOM 711 C C . SER A 1 94 ? -4.849 -11.984 -16.475 1.00 88.88 94 SER A C 1
ATOM 713 O O . SER A 1 94 ? -3.750 -11.976 -17.020 1.00 88.88 94 SER A O 1
ATOM 715 N N . ALA A 1 95 ? -5.801 -12.874 -16.780 1.00 92.62 95 ALA A N 1
ATOM 716 C CA . ALA A 1 95 ? -5.639 -13.912 -17.795 1.00 92.62 95 ALA A CA 1
ATOM 717 C C . ALA A 1 95 ? -5.570 -13.320 -19.211 1.00 92.62 95 ALA A C 1
ATOM 719 O O . ALA A 1 95 ? -4.662 -13.651 -19.966 1.00 92.62 95 ALA A O 1
ATOM 720 N N . GLU A 1 96 ? -6.464 -12.388 -19.555 1.00 94.00 96 GLU A N 1
ATOM 721 C CA . GLU A 1 96 ? -6.432 -11.719 -20.864 1.00 94.00 96 GLU A CA 1
ATOM 722 C C . GLU A 1 96 ? -5.157 -10.902 -21.061 1.00 94.00 96 GLU A C 1
ATOM 724 O O . GLU A 1 96 ? -4.575 -10.923 -22.142 1.00 94.00 96 GLU A O 1
ATOM 729 N N . LYS A 1 97 ? -4.700 -10.193 -20.019 1.00 93.94 97 LYS A N 1
ATOM 730 C CA . LYS A 1 97 ? -3.416 -9.482 -20.067 1.00 93.94 97 LYS A CA 1
ATOM 731 C C . LYS A 1 97 ? -2.277 -10.452 -20.344 1.00 93.94 97 LYS A C 1
ATOM 733 O O . LYS A 1 97 ? -1.469 -10.174 -21.220 1.00 93.94 97 LYS A O 1
ATOM 738 N N . LEU A 1 98 ? -2.228 -11.577 -19.627 1.00 94.81 98 LEU A N 1
ATOM 739 C CA . LEU A 1 98 ? -1.193 -12.589 -19.821 1.00 94.81 98 LEU A CA 1
ATOM 740 C C . LEU A 1 98 ? -1.167 -13.079 -21.271 1.00 94.81 98 LEU A C 1
ATOM 742 O O . LEU A 1 98 ? -0.118 -13.003 -21.897 1.00 94.81 98 LEU A O 1
ATOM 746 N N . VAL A 1 99 ? -2.316 -13.490 -21.817 1.00 96.00 99 VAL A N 1
ATOM 747 C CA . VAL A 1 99 ? -2.417 -13.956 -23.210 1.00 96.00 99 VAL A CA 1
ATOM 748 C C . VAL A 1 99 ? -1.940 -12.879 -24.183 1.00 96.00 99 VAL A C 1
ATOM 750 O O . VAL A 1 99 ? -1.027 -13.132 -24.962 1.00 96.00 99 VAL A O 1
ATOM 753 N N . LYS A 1 100 ? -2.468 -11.653 -24.082 1.00 94.31 100 LYS A N 1
ATOM 754 C CA . LYS A 1 100 ? -2.111 -10.558 -24.999 1.00 94.31 100 LYS A CA 1
ATOM 755 C C . LYS A 1 100 ? -0.631 -10.185 -24.936 1.00 94.31 100 LYS A C 1
ATOM 757 O O . LYS A 1 100 ? -0.021 -9.922 -25.967 1.00 94.31 100 LYS A O 1
ATOM 762 N N . TYR A 1 101 ? -0.038 -10.150 -23.741 1.00 92.00 101 TYR A N 1
ATOM 763 C CA . TYR A 1 101 ? 1.391 -9.861 -23.601 1.00 92.00 101 TYR A CA 1
ATOM 764 C C . TYR A 1 101 ? 2.265 -11.022 -24.086 1.00 92.00 101 TYR A C 1
ATOM 766 O O . TYR A 1 101 ? 3.325 -10.773 -24.654 1.00 92.00 101 TYR A O 1
ATOM 774 N N . SER A 1 102 ? 1.824 -12.272 -23.916 1.00 93.06 102 SER A N 1
ATOM 775 C CA . SER A 1 102 ? 2.503 -13.439 -24.484 1.00 93.06 102 SER A CA 1
ATOM 776 C C . SER A 1 102 ? 2.454 -13.444 -26.012 1.00 93.06 102 SER A C 1
ATOM 778 O O . SER A 1 102 ? 3.483 -13.669 -26.640 1.00 93.06 102 SER A O 1
ATOM 780 N N . GLU A 1 103 ? 1.303 -13.142 -26.616 1.00 94.56 103 GLU A N 1
ATOM 781 C CA . GLU A 1 103 ? 1.156 -12.998 -28.071 1.00 94.56 103 GLU A CA 1
ATOM 782 C C . GLU A 1 103 ? 2.030 -11.863 -28.610 1.00 94.56 103 GLU A C 1
ATOM 784 O O . GLU A 1 103 ? 2.763 -12.056 -29.578 1.00 94.56 103 GLU A O 1
ATOM 789 N N . PHE A 1 104 ? 2.027 -10.705 -27.942 1.00 92.44 104 PHE A N 1
ATOM 790 C CA . PHE A 1 104 ? 2.893 -9.579 -28.291 1.00 92.44 104 PHE A CA 1
ATOM 791 C C . PHE A 1 104 ? 4.378 -9.970 -28.258 1.00 92.44 104 PHE A C 1
ATOM 793 O O . PHE A 1 104 ? 5.117 -9.688 -29.201 1.00 92.44 104 PHE A O 1
ATOM 800 N N . ALA A 1 105 ? 4.814 -10.656 -27.198 1.00 91.31 105 ALA A N 1
ATOM 801 C CA . ALA A 1 105 ? 6.190 -11.126 -27.075 1.00 91.31 105 ALA A CA 1
ATOM 802 C C . ALA A 1 105 ? 6.547 -12.175 -28.143 1.00 91.31 105 ALA A C 1
ATOM 804 O O . ALA A 1 105 ? 7.656 -12.151 -28.667 1.00 91.31 105 ALA A O 1
ATOM 805 N N . ALA A 1 106 ? 5.620 -13.067 -28.502 1.00 93.19 106 ALA A N 1
ATOM 806 C CA . ALA A 1 106 ? 5.826 -14.045 -29.569 1.00 93.19 106 ALA A CA 1
ATOM 807 C C . ALA A 1 106 ? 5.913 -13.389 -30.957 1.00 93.19 106 ALA A C 1
ATOM 809 O O . ALA A 1 106 ? 6.695 -13.830 -31.795 1.00 93.19 106 ALA A O 1
ATOM 810 N N . GLN A 1 107 ? 5.131 -12.332 -31.197 1.00 94.31 107 GLN A N 1
ATOM 811 C CA . GLN A 1 107 ? 5.092 -11.628 -32.477 1.00 94.31 107 GLN A CA 1
ATOM 812 C C . GLN A 1 107 ? 6.317 -10.733 -32.701 1.00 94.31 107 GLN A C 1
ATOM 814 O O . GLN A 1 107 ? 6.842 -10.687 -33.812 1.00 94.31 107 GLN A O 1
ATOM 819 N N . PHE A 1 108 ? 6.750 -9.997 -31.675 1.00 91.44 108 PHE A N 1
ATOM 820 C CA . PHE A 1 108 ? 7.773 -8.956 -31.823 1.00 91.44 108 PHE A CA 1
ATOM 821 C C . PHE A 1 108 ? 9.101 -9.273 -31.129 1.00 91.44 108 PHE A C 1
ATOM 823 O O . PHE A 1 108 ? 10.089 -8.581 -31.370 1.00 91.44 108 PHE A O 1
ATOM 830 N N . GLY A 1 109 ? 9.152 -10.309 -30.288 1.00 85.62 109 GLY A N 1
ATOM 831 C CA . GLY A 1 109 ? 10.339 -10.639 -29.506 1.00 85.62 109 GLY A CA 1
ATOM 832 C C . GLY A 1 109 ? 10.720 -9.537 -28.513 1.00 85.62 109 GLY A C 1
ATOM 833 O O . GLY A 1 109 ? 9.877 -8.780 -28.024 1.00 85.62 109 GLY A O 1
ATOM 834 N N . ASP A 1 110 ? 12.012 -9.455 -28.195 1.00 82.00 110 ASP A N 1
ATOM 835 C CA . ASP A 1 110 ? 12.555 -8.390 -27.354 1.00 82.00 110 ASP A CA 1
ATOM 836 C C . ASP A 1 110 ? 12.748 -7.105 -28.164 1.00 82.00 110 ASP A C 1
ATOM 838 O O . ASP A 1 110 ? 13.731 -6.921 -28.878 1.00 82.00 110 ASP A O 1
ATOM 842 N N . THR A 1 111 ? 11.789 -6.197 -28.037 1.00 81.06 111 THR A N 1
ATOM 843 C CA . THR A 1 111 ? 11.806 -4.889 -28.697 1.00 81.06 111 THR A CA 1
ATOM 844 C C . THR A 1 111 ? 12.554 -3.820 -27.897 1.00 81.06 111 THR A C 1
ATOM 846 O O . THR A 1 111 ? 12.558 -2.656 -28.299 1.00 81.06 111 THR A O 1
ATOM 849 N N . GLY A 1 112 ? 13.113 -4.153 -26.723 1.00 76.19 112 GLY A N 1
ATOM 850 C CA . GLY A 1 112 ? 13.771 -3.208 -25.810 1.00 76.19 112 GLY A CA 1
ATOM 851 C C . GLY A 1 112 ? 12.843 -2.166 -25.159 1.00 76.19 112 GLY A C 1
ATOM 852 O O . GLY A 1 112 ? 13.195 -1.575 -24.143 1.00 76.19 112 GLY A O 1
ATOM 853 N N . THR A 1 113 ? 11.629 -1.959 -25.678 1.00 78.44 113 THR A N 1
ATOM 854 C CA . THR A 1 113 ? 10.698 -0.892 -25.258 1.00 78.44 113 THR A CA 1
ATOM 855 C C . THR A 1 113 ? 10.003 -1.175 -23.929 1.00 78.44 113 THR A C 1
ATOM 857 O O . THR A 1 113 ? 9.602 -0.243 -23.238 1.00 78.44 113 THR A O 1
ATOM 860 N N . LEU A 1 114 ? 9.874 -2.448 -23.547 1.00 78.25 114 LEU A N 1
ATOM 861 C CA . LEU A 1 114 ? 9.347 -2.858 -22.239 1.00 78.25 114 LEU A CA 1
ATOM 862 C C . LEU A 1 114 ? 10.446 -2.996 -21.174 1.00 78.25 114 LEU A C 1
ATOM 864 O O . LEU A 1 114 ? 10.154 -3.341 -20.027 1.00 78.25 114 LEU A O 1
ATOM 868 N N . GLN A 1 115 ? 11.707 -2.745 -21.535 1.00 79.88 115 GLN A N 1
ATOM 869 C CA . GLN A 1 115 ? 12.820 -2.792 -20.597 1.00 79.88 115 GLN A CA 1
ATOM 870 C C . GLN A 1 115 ? 13.013 -1.427 -19.944 1.00 79.88 115 GLN A C 1
ATOM 872 O O . GLN A 1 115 ? 13.048 -0.388 -20.600 1.00 79.88 115 GLN A O 1
ATOM 877 N N . THR A 1 116 ? 13.148 -1.413 -18.621 1.00 81.69 116 THR A N 1
ATOM 878 C CA . THR A 1 116 ? 13.504 -0.193 -17.903 1.00 81.69 116 THR A CA 1
ATOM 879 C C . THR A 1 116 ? 14.964 0.147 -18.179 1.00 81.69 116 THR A C 1
ATOM 881 O O . THR A 1 116 ? 15.841 -0.696 -18.010 1.00 81.69 116 THR A O 1
ATOM 884 N N . GLN A 1 117 ? 15.247 1.399 -18.548 1.00 78.38 117 GLN A N 1
ATOM 885 C CA . GLN A 1 117 ? 16.612 1.821 -18.894 1.00 78.38 117 GLN A CA 1
ATOM 886 C C . GLN A 1 117 ? 17.619 1.627 -17.751 1.00 78.38 117 GLN A C 1
ATOM 888 O O . GLN A 1 117 ? 18.793 1.363 -17.997 1.00 78.38 117 GLN A O 1
ATOM 893 N N . GLY A 1 118 ? 17.153 1.647 -16.497 1.00 79.75 118 GLY A N 1
ATOM 894 C CA . GLY A 1 118 ? 17.980 1.330 -15.329 1.00 79.75 118 GLY A CA 1
ATOM 895 C C . GLY A 1 118 ? 18.572 -0.087 -15.337 1.00 79.75 118 GLY A C 1
ATOM 896 O O . GLY A 1 118 ? 19.582 -0.313 -14.683 1.00 79.75 118 GLY A O 1
ATOM 897 N N . ARG A 1 119 ? 18.010 -1.036 -16.102 1.00 78.94 119 ARG A N 1
ATOM 898 C CA . ARG A 1 119 ? 18.552 -2.399 -16.246 1.00 78.94 119 ARG A CA 1
ATOM 899 C C . ARG A 1 119 ? 19.954 -2.416 -16.863 1.00 78.94 119 ARG A C 1
ATOM 901 O O . ARG A 1 119 ? 20.741 -3.296 -16.535 1.00 78.94 119 ARG A O 1
ATOM 908 N N . TYR A 1 120 ? 20.246 -1.475 -17.758 1.00 84.19 120 TYR A N 1
ATOM 909 C CA . TYR A 1 120 ? 21.511 -1.418 -18.496 1.00 84.19 120 TYR A CA 1
ATOM 910 C C . TYR A 1 120 ? 22.529 -0.461 -17.870 1.00 84.19 120 TYR A C 1
ATOM 912 O O . TYR A 1 120 ? 23.642 -0.321 -18.374 1.00 84.19 120 TYR A O 1
ATOM 920 N N . GLN A 1 121 ? 22.157 0.220 -16.786 1.00 87.38 121 GLN A N 1
ATOM 921 C CA . GLN A 1 121 ? 23.036 1.151 -16.097 1.00 87.38 121 GLN A CA 1
ATOM 922 C C . GLN A 1 121 ? 23.935 0.412 -15.105 1.00 87.38 121 GLN A C 1
ATOM 924 O O . GLN A 1 121 ? 23.504 -0.500 -14.400 1.00 87.38 121 GLN A O 1
ATOM 929 N N . SER A 1 122 ? 25.200 0.830 -15.028 1.00 86.75 122 SER A N 1
ATOM 930 C CA . SER A 1 122 ? 26.103 0.366 -13.976 1.00 86.75 122 SER A CA 1
ATOM 931 C C . SER A 1 122 ? 25.632 0.877 -12.612 1.00 86.75 122 SER A C 1
ATOM 933 O O . SER A 1 122 ? 24.948 1.898 -12.518 1.00 86.75 122 SER A O 1
ATOM 935 N N . PHE A 1 123 ? 26.037 0.198 -11.535 1.00 86.38 123 PHE A N 1
ATOM 936 C CA . PHE A 1 123 ? 25.689 0.587 -10.163 1.00 86.38 123 PHE A CA 1
ATOM 937 C C . PHE A 1 123 ? 26.027 2.061 -9.857 1.00 86.38 123 PHE A C 1
ATOM 939 O O . PHE A 1 123 ? 25.266 2.735 -9.171 1.00 86.38 123 PHE A O 1
ATOM 946 N N . ILE A 1 124 ? 27.127 2.575 -10.423 1.00 87.31 124 ILE A N 1
ATOM 947 C CA . ILE A 1 124 ? 27.568 3.971 -10.272 1.00 87.31 124 ILE A CA 1
ATOM 948 C C . ILE A 1 124 ? 26.527 4.937 -10.843 1.00 87.31 124 ILE A C 1
ATOM 950 O O . ILE A 1 124 ? 26.136 5.877 -10.158 1.00 87.31 124 ILE A O 1
ATOM 954 N N . VAL A 1 125 ? 26.054 4.681 -12.065 1.00 86.31 125 VAL A N 1
ATOM 955 C CA . VAL A 1 125 ? 25.090 5.549 -12.758 1.00 86.31 125 VAL A CA 1
ATOM 956 C C . VAL A 1 125 ? 23.700 5.423 -12.137 1.00 86.31 125 VAL A C 1
ATOM 958 O O . VAL A 1 125 ? 23.035 6.432 -11.915 1.00 86.31 125 VAL A O 1
ATOM 961 N N . LEU A 1 126 ? 23.281 4.199 -11.796 1.00 88.50 126 LEU A N 1
ATOM 962 C CA . LEU A 1 126 ? 21.959 3.924 -11.227 1.00 88.50 126 LEU A CA 1
ATOM 963 C C . LEU A 1 126 ? 21.720 4.673 -9.904 1.00 88.50 126 LEU A C 1
ATOM 965 O O . LEU A 1 126 ? 20.608 5.131 -9.654 1.00 88.50 126 LEU A O 1
ATOM 969 N N . TYR A 1 127 ? 22.761 4.806 -9.077 1.00 88.75 127 TYR A N 1
ATOM 970 C CA . TYR A 1 127 ? 22.724 5.548 -7.810 1.00 88.75 127 TYR A CA 1
ATOM 971 C C . TYR A 1 127 ? 23.365 6.944 -7.893 1.00 88.75 127 TYR A C 1
ATOM 973 O O . TYR A 1 127 ? 23.491 7.610 -6.867 1.00 88.75 127 TYR A O 1
ATOM 981 N N . SER A 1 128 ? 23.768 7.384 -9.092 1.00 92.38 128 SER A N 1
ATOM 982 C CA . SER A 1 128 ? 24.408 8.686 -9.356 1.00 92.38 128 SER A CA 1
ATOM 983 C C . SER A 1 128 ? 25.586 9.001 -8.419 1.00 92.38 128 SER A C 1
ATOM 985 O O . SER A 1 128 ? 25.736 10.119 -7.920 1.00 92.38 128 SER A O 1
ATOM 987 N N . LEU A 1 129 ? 26.420 7.993 -8.140 1.00 92.38 129 LEU A N 1
ATOM 988 C CA . LEU A 1 129 ? 27.539 8.108 -7.196 1.00 92.38 129 LEU A CA 1
ATOM 989 C C . LEU A 1 129 ? 28.618 9.087 -7.678 1.00 92.38 129 LEU A C 1
ATOM 991 O O . LEU A 1 129 ? 29.278 9.726 -6.863 1.00 92.38 129 LEU A O 1
ATOM 995 N N . ASP A 1 130 ? 28.774 9.218 -8.991 1.00 90.38 130 ASP A N 1
ATOM 996 C CA . ASP A 1 130 ? 29.642 10.191 -9.653 1.00 90.38 130 ASP A CA 1
ATOM 997 C C . ASP A 1 130 ? 29.218 11.638 -9.353 1.00 90.38 130 ASP A C 1
ATOM 999 O O . ASP A 1 130 ? 30.051 12.461 -8.969 1.00 90.38 130 ASP A O 1
ATOM 1003 N N . VAL A 1 131 ? 27.917 11.930 -9.433 1.00 91.06 131 VAL A N 1
ATOM 1004 C CA . VAL A 1 131 ? 27.352 13.245 -9.091 1.00 91.06 131 VAL A CA 1
ATOM 1005 C C . VAL A 1 131 ? 27.508 13.535 -7.599 1.00 91.06 131 VAL A C 1
ATOM 1007 O O . VAL A 1 131 ? 27.903 14.638 -7.222 1.00 91.06 131 VAL A O 1
ATOM 1010 N N . ILE A 1 132 ? 27.242 12.545 -6.740 1.00 93.50 132 ILE A N 1
ATOM 1011 C CA . ILE A 1 132 ? 27.399 12.686 -5.284 1.00 93.50 132 ILE A CA 1
ATOM 1012 C C . ILE A 1 132 ? 28.855 12.996 -4.929 1.00 93.50 132 ILE A C 1
ATOM 1014 O O . ILE A 1 132 ? 29.106 13.916 -4.151 1.00 93.50 132 ILE A O 1
ATOM 1018 N N . PHE A 1 133 ? 29.812 12.268 -5.510 1.00 93.31 133 PHE A N 1
ATOM 1019 C CA . PHE A 1 133 ? 31.237 12.490 -5.274 1.00 93.31 133 PHE A CA 1
ATOM 1020 C C . PHE A 1 133 ? 31.688 13.875 -5.752 1.00 93.31 133 PHE A C 1
ATOM 1022 O O . PHE A 1 133 ? 32.385 14.580 -5.021 1.00 93.31 133 PHE A O 1
ATOM 1029 N N . PHE A 1 134 ? 31.241 14.302 -6.938 1.00 93.19 134 PHE A N 1
ATOM 1030 C CA . PHE A 1 134 ? 31.523 15.642 -7.452 1.00 93.19 134 PHE A CA 1
ATOM 1031 C C . PHE A 1 134 ? 31.001 16.734 -6.506 1.00 93.19 134 PHE A C 1
ATOM 1033 O O . PHE A 1 134 ? 31.768 17.609 -6.103 1.00 93.19 134 PHE A O 1
ATOM 1040 N N . LEU A 1 135 ? 29.739 16.650 -6.071 1.00 93.81 135 LEU A N 1
ATOM 1041 C CA . LEU A 1 135 ? 29.159 17.607 -5.120 1.00 93.81 135 LEU A CA 1
ATOM 1042 C C . LEU A 1 135 ? 29.917 17.630 -3.784 1.00 93.81 135 LEU A C 1
ATOM 1044 O O . LEU A 1 135 ? 30.201 18.707 -3.263 1.00 93.81 135 LEU A O 1
ATOM 1048 N N . PHE A 1 136 ? 30.302 16.462 -3.259 1.00 94.94 136 PHE A N 1
ATOM 1049 C CA . PHE A 1 136 ? 31.120 16.366 -2.047 1.00 94.94 136 PHE A CA 1
ATOM 1050 C C . PHE A 1 136 ? 32.477 17.061 -2.208 1.00 94.94 136 PHE A C 1
ATOM 1052 O O . PHE A 1 136 ? 32.912 17.766 -1.302 1.00 94.94 136 PHE A O 1
ATOM 1059 N N . SER A 1 137 ? 33.132 16.897 -3.361 1.00 93.75 137 SER A N 1
ATOM 1060 C CA . SER A 1 137 ? 34.430 17.524 -3.629 1.00 93.75 137 SER A CA 1
ATOM 1061 C C . SER A 1 137 ? 34.351 19.052 -3.712 1.00 93.75 137 SER A C 1
ATOM 1063 O O . SER A 1 137 ? 35.221 19.731 -3.179 1.00 93.75 137 SER A O 1
ATOM 1065 N N . VAL A 1 138 ? 33.282 19.606 -4.299 1.00 93.00 138 VAL A N 1
ATOM 1066 C CA . VAL A 1 138 ? 33.062 21.062 -4.369 1.00 93.00 138 VAL A CA 1
ATOM 1067 C C . VAL A 1 138 ? 32.849 21.648 -2.974 1.00 93.00 138 VAL A C 1
ATOM 1069 O O . VAL A 1 138 ? 33.433 22.680 -2.650 1.00 93.00 138 VAL A O 1
ATOM 1072 N N . ILE A 1 139 ? 32.058 20.970 -2.136 1.00 92.81 139 ILE A N 1
ATOM 1073 C CA . ILE A 1 139 ? 31.832 21.373 -0.741 1.00 92.81 139 ILE A CA 1
ATOM 1074 C C . ILE A 1 139 ? 33.126 21.282 0.075 1.00 92.81 139 ILE A C 1
ATOM 1076 O O . ILE A 1 139 ? 33.379 22.156 0.886 1.00 92.81 139 ILE A O 1
ATOM 1080 N N . ALA A 1 140 ? 33.954 20.256 -0.134 1.00 88.69 140 ALA A N 1
ATOM 1081 C CA . ALA A 1 140 ? 35.201 20.078 0.614 1.00 88.69 140 ALA A CA 1
ATOM 1082 C C . ALA A 1 140 ? 36.307 21.090 0.250 1.00 88.69 140 ALA A C 1
ATOM 1084 O O . ALA A 1 140 ? 37.248 21.262 1.021 1.00 88.69 140 ALA A O 1
ATOM 1085 N N . VAL A 1 141 ? 36.225 21.709 -0.932 1.00 87.06 141 VAL A N 1
ATOM 1086 C CA . VAL A 1 141 ? 37.185 22.716 -1.423 1.00 87.06 141 VAL A CA 1
ATOM 1087 C C . VAL A 1 141 ? 36.706 24.153 -1.149 1.00 87.06 141 VAL A C 1
ATOM 1089 O O . VAL A 1 141 ? 37.509 25.083 -1.239 1.00 87.06 141 VAL A O 1
ATOM 1092 N N . SER A 1 142 ? 35.425 24.333 -0.808 1.00 69.25 142 SER A N 1
ATOM 1093 C CA . SER A 1 142 ? 34.823 25.616 -0.405 1.00 69.25 142 SER A CA 1
ATOM 1094 C C . SER A 1 142 ? 34.983 25.864 1.093 1.00 69.25 142 SER A C 1
ATOM 1096 O O . SER A 1 142 ? 35.173 27.043 1.461 1.00 69.25 142 SER A O 1
#

Radius of gyration: 21.01 Å; Cα contacts (8 Å, |Δi|>4): 154; chains: 1; bounding box: 54×40×55 Å

Foldseek 3Di:
DPDPPQAAEEEQQPPVVLVVQLLVLHAYEHAHDDDCSVVSQVVCVVLLQYHYDYPVPDDPVVVVVRVCCSRVPCSNSVSSVVSNVVVVVPVDDPVRVVVVVVVVCVVPPCPVPPDDPLVPDDPCVNVVVVVVVVVVVVVVVD

Sequence (142 aa):
MDHPKLLAFITHGGMNSVMEGSTKGIPMICIPVFGDQTRNSLLLESKGTGLMLDKSGITKEKIIAAIKEIINNNRYRTNAQTLSKMVKANPFSSAEKLVKYSEFAAQFGDTGTLQTQGRYQSFIVLYSLDVIFFLFSVIAVS

Nearest PDB structures (foldseek):
  2o6l-assembly1_B  TM=9.776E-01  e=5.842E-08  Homo sapiens
  7yf5-assembly1_A  TM=9.763E-01  e=1.093E-07  Homo sapiens
  7yf5-assembly1_B  TM=9.712E-01  e=1.495E-07  Homo sapiens
  3otg-assembly1_A  TM=9.481E-01  e=1.060E-05  Micromonospora echinospora
  8h5d-assembly1_A  TM=8.099E-01  e=2.671E-06  Bacillus subtilis

pLDDT: mean 92.95, std 5.6, range [69.25, 98.19]

Solvent-accessible surface area (backbone atoms only — not comparable to full-atom values): 7984 Å² total; per-residue (Å²): 137,90,54,92,84,69,71,67,44,82,44,43,25,45,68,70,61,48,49,54,30,38,59,70,20,40,18,32,40,17,42,36,83,63,86,65,11,52,62,48,19,52,52,31,32,76,62,38,23,30,44,66,44,61,62,92,76,66,46,74,67,58,52,52,49,52,51,52,47,55,68,70,38,59,62,23,42,54,37,11,40,50,48,13,51,53,60,69,63,44,95,62,52,73,66,58,48,51,52,54,51,50,52,48,41,71,74,63,52,88,72,64,77,91,56,62,72,69,77,79,44,53,75,51,64,68,69,40,47,64,59,53,51,51,54,51,51,55,62,74,75,104

Secondary structure (DSSP, 8-state):
---TT---EEE---HHHHHHHHHHT--EEE---STTHHHHHHHHHHTTSEEE--GGG--HHHHHHHHHHHHH-HHHHHHHHHHHHHHHT-SS-HHHHHHHHHHHHHHH---STTS-GGGGS-HHHHTTHHHHHHHHHHHHH-